Protein AF-A0A1B5L8U2-F1 (afdb_monomer)

Structure (mmCIF, N/CA/C/O backbone):
data_AF-A0A1B5L8U2-F1
#
_entry.id   AF-A0A1B5L8U2-F1
#
loop_
_atom_site.group_PDB
_atom_site.id
_atom_site.type_symbol
_atom_site.label_atom_id
_atom_site.label_alt_id
_atom_site.label_comp_id
_atom_site.label_asym_id
_atom_site.label_entity_id
_atom_site.label_seq_id
_atom_site.pdbx_PDB_ins_code
_atom_site.Cartn_x
_atom_site.Cartn_y
_atom_site.Cartn_z
_atom_site.occupancy
_atom_site.B_iso_or_equiv
_atom_site.auth_seq_id
_atom_site.auth_comp_id
_atom_site.auth_asym_id
_atom_site.auth_atom_id
_atom_site.pdbx_PDB_model_num
ATOM 1 N N . MET A 1 1 ? 7.607 18.799 35.814 1.00 44.31 1 MET A N 1
ATOM 2 C CA . MET A 1 1 ? 6.515 19.282 34.931 1.00 44.31 1 MET A CA 1
ATOM 3 C C . MET A 1 1 ? 7.092 19.467 33.530 1.00 44.31 1 MET A C 1
ATOM 5 O O . MET A 1 1 ? 8.246 19.885 33.514 1.00 44.31 1 MET A O 1
ATOM 9 N N . PRO A 1 2 ? 6.382 19.276 32.395 1.00 51.84 2 PRO A N 1
ATOM 10 C CA . PRO A 1 2 ? 5.092 18.605 32.111 1.00 51.84 2 PRO A CA 1
ATOM 11 C C . PRO A 1 2 ? 5.136 17.546 30.951 1.00 51.84 2 PRO A C 1
ATOM 13 O O . PRO A 1 2 ? 6.119 17.494 30.228 1.00 51.84 2 PRO A O 1
ATOM 16 N N . ALA A 1 3 ? 4.050 16.748 30.826 1.00 46.78 3 ALA A N 1
ATOM 17 C CA . ALA A 1 3 ? 3.372 16.134 29.643 1.00 46.78 3 ALA A CA 1
ATOM 18 C C . ALA A 1 3 ? 4.194 15.430 28.514 1.00 46.78 3 ALA A C 1
ATOM 20 O O . ALA A 1 3 ? 5.229 15.913 28.093 1.00 46.78 3 ALA A O 1
ATOM 21 N N . SER A 1 4 ? 3.807 14.291 27.922 1.00 45.66 4 SER A N 1
ATOM 22 C CA . SER A 1 4 ? 2.475 13.911 27.432 1.00 45.66 4 SER A CA 1
ATOM 23 C C . SER A 1 4 ? 2.361 12.395 27.219 1.00 45.66 4 SER A C 1
ATOM 25 O O . SER A 1 4 ? 3.236 11.768 26.626 1.00 45.66 4 SER A O 1
ATOM 27 N N . ALA A 1 5 ? 1.229 11.826 27.631 1.00 50.78 5 ALA A N 1
ATOM 28 C CA . ALA A 1 5 ? 0.752 10.543 27.142 1.00 50.78 5 ALA A CA 1
ATOM 29 C C . ALA A 1 5 ? 0.300 10.707 25.680 1.00 50.78 5 ALA A C 1
ATOM 31 O O . ALA A 1 5 ? -0.636 11.454 25.407 1.00 50.78 5 ALA A O 1
ATOM 32 N N . ALA A 1 6 ? 0.970 10.031 24.748 1.00 48.19 6 ALA A N 1
ATOM 33 C CA . ALA A 1 6 ? 0.558 9.955 23.342 1.00 48.19 6 ALA A CA 1
ATOM 34 C C . ALA A 1 6 ? 0.749 8.544 22.745 1.00 48.19 6 ALA A C 1
ATOM 36 O O . ALA A 1 6 ? 0.842 8.392 21.533 1.00 48.19 6 ALA A O 1
ATOM 37 N N . GLY A 1 7 ? 0.824 7.502 23.584 1.00 47.50 7 GLY A N 1
ATOM 38 C CA . GLY A 1 7 ? 1.064 6.127 23.123 1.00 47.50 7 GLY A CA 1
ATOM 39 C C . GLY A 1 7 ? -0.186 5.370 22.664 1.00 47.50 7 GLY A C 1
ATOM 40 O O . GLY A 1 7 ? -0.101 4.525 21.788 1.00 47.50 7 GLY A O 1
ATOM 41 N N . SER A 1 8 ? -1.373 5.692 23.185 1.00 47.81 8 SER A N 1
ATOM 42 C CA . SER A 1 8 ? -2.554 4.822 23.031 1.00 47.81 8 SER A CA 1
ATOM 43 C C . SER A 1 8 ? -3.186 4.800 21.630 1.00 47.81 8 SER A C 1
ATOM 45 O O . SER A 1 8 ? -4.047 3.963 21.375 1.00 47.81 8 SER A O 1
ATOM 47 N N . GLY A 1 9 ? -2.792 5.710 20.731 1.00 50.75 9 GLY A N 1
ATOM 48 C CA . GLY A 1 9 ? -3.209 5.682 19.323 1.00 50.75 9 GLY A CA 1
ATOM 49 C C . GLY A 1 9 ? -2.345 4.747 18.476 1.00 50.75 9 GLY A C 1
ATOM 50 O O . GLY A 1 9 ? -2.873 3.911 17.752 1.00 50.75 9 GLY A O 1
ATOM 51 N N . ALA A 1 10 ? -1.020 4.815 18.649 1.00 54.09 10 ALA A N 1
ATOM 52 C CA . ALA A 1 10 ? -0.054 4.1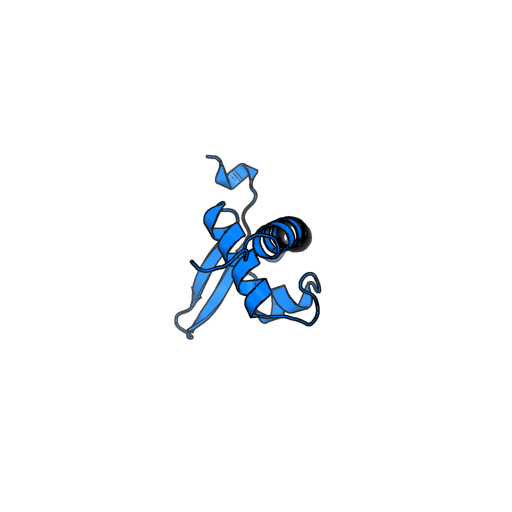14 17.805 1.00 54.09 10 ALA A CA 1
ATOM 53 C C . ALA A 1 10 ? -0.190 2.582 17.863 1.00 54.09 10 ALA A C 1
ATOM 55 O O . ALA A 1 10 ? -0.089 1.929 16.828 1.00 54.09 10 ALA A O 1
ATOM 56 N N . ASP A 1 11 ? -0.478 2.009 19.036 1.00 55.16 11 ASP A N 1
ATOM 57 C CA . ASP A 1 11 ? -0.699 0.564 19.192 1.00 55.16 11 ASP A CA 1
ATOM 58 C C . ASP A 1 11 ? -2.008 0.093 18.536 1.00 55.16 11 ASP A C 1
ATOM 60 O O . ASP A 1 11 ? -2.056 -0.961 17.899 1.00 55.16 11 ASP A O 1
ATOM 64 N N . ALA A 1 12 ? -3.076 0.892 18.636 1.00 60.03 12 ALA A N 1
ATOM 65 C CA . ALA A 1 12 ? -4.349 0.590 17.984 1.00 60.03 12 ALA A CA 1
ATOM 66 C C . ALA A 1 12 ? -4.246 0.718 16.456 1.00 60.03 12 ALA A C 1
ATOM 68 O O . ALA A 1 12 ? -4.859 -0.059 15.722 1.00 60.03 12 ALA A O 1
ATOM 69 N N . ASP A 1 13 ? -3.456 1.679 15.976 1.00 66.25 13 ASP A N 1
ATOM 70 C CA . ASP A 1 13 ? -3.139 1.841 14.560 1.00 66.25 13 ASP A CA 1
ATOM 71 C C . ASP A 1 13 ? -2.258 0.696 14.046 1.00 66.25 13 ASP A C 1
ATOM 73 O O . ASP A 1 13 ? -2.507 0.197 12.953 1.00 66.25 13 ASP A O 1
ATOM 77 N N . ALA A 1 14 ? -1.290 0.215 14.835 1.00 67.88 14 A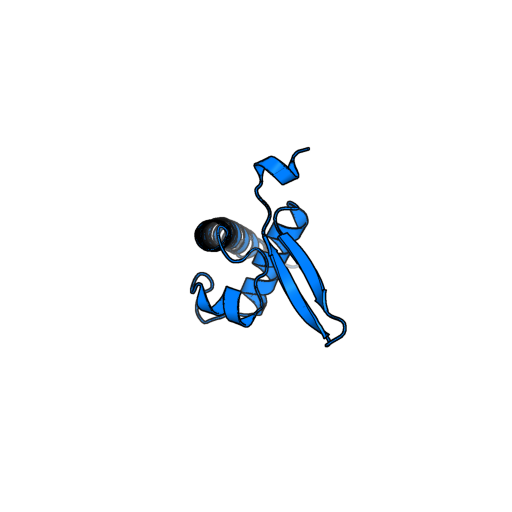LA A N 1
ATOM 78 C CA . ALA A 1 14 ? -0.446 -0.927 14.481 1.00 67.88 14 ALA A CA 1
ATOM 79 C C . ALA A 1 14 ? -1.243 -2.240 14.384 1.00 67.88 14 ALA A C 1
ATOM 81 O O . ALA A 1 14 ? -1.053 -3.005 13.439 1.00 67.88 14 ALA A O 1
ATOM 82 N N . ALA A 1 15 ? -2.179 -2.479 15.308 1.00 74.44 15 ALA A N 1
ATOM 83 C CA . ALA A 1 15 ? -3.060 -3.646 15.254 1.00 74.44 15 ALA A CA 1
ATOM 84 C C . ALA A 1 15 ? -3.991 -3.610 14.029 1.00 74.44 15 ALA A C 1
ATOM 86 O O . ALA A 1 15 ? -4.151 -4.615 13.340 1.00 74.44 15 ALA A O 1
ATOM 87 N N . LYS A 1 16 ? -4.566 -2.445 13.703 1.00 76.38 16 LYS A N 1
ATOM 88 C CA . LYS A 1 16 ? -5.362 -2.272 12.473 1.00 76.38 16 LYS A CA 1
ATOM 89 C C . LYS A 1 16 ? -4.512 -2.436 11.215 1.00 76.38 16 LYS A C 1
ATOM 91 O O . LYS A 1 16 ? -4.963 -3.040 10.247 1.00 76.38 16 LYS A O 1
ATOM 96 N N . LEU A 1 17 ? -3.276 -1.938 11.244 1.00 80.50 17 LEU A N 1
AT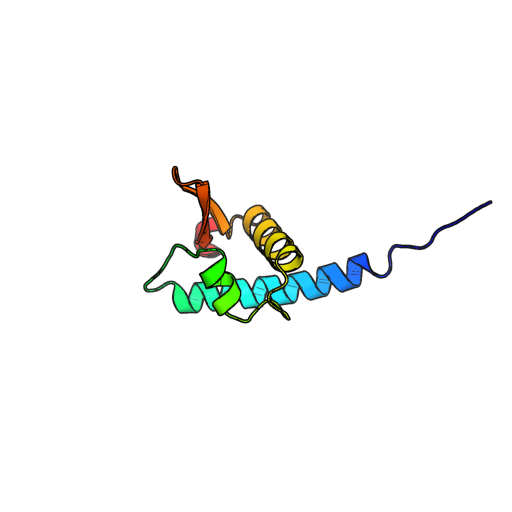OM 97 C CA . LEU A 1 17 ? -2.312 -2.099 10.161 1.00 80.50 17 LEU A CA 1
ATOM 98 C C . LEU A 1 17 ? -2.003 -3.573 9.918 1.00 80.50 17 LEU A C 1
ATOM 100 O O . LEU A 1 17 ? -2.008 -3.972 8.762 1.00 80.50 17 LEU A O 1
ATOM 104 N N . ALA A 1 18 ? -1.830 -4.387 10.962 1.00 82.31 18 ALA A N 1
ATOM 105 C CA . ALA A 1 18 ? -1.664 -5.834 10.814 1.00 82.31 18 ALA A CA 1
ATOM 106 C C . ALA A 1 18 ? -2.860 -6.487 10.095 1.00 82.31 18 ALA A C 1
ATOM 108 O O . ALA A 1 18 ? -2.655 -7.206 9.122 1.00 82.31 18 ALA A O 1
ATOM 109 N N . VAL A 1 19 ? -4.096 -6.134 10.471 1.00 87.25 19 VAL A N 1
ATOM 110 C CA . VAL A 1 19 ? -5.309 -6.640 9.798 1.00 87.25 19 VAL A CA 1
ATOM 111 C C . VAL A 1 19 ? -5.339 -6.246 8.317 1.00 87.25 19 VAL A C 1
ATOM 113 O O . VAL A 1 19 ? -5.599 -7.083 7.455 1.00 87.25 19 VAL A O 1
ATOM 116 N N . TRP A 1 20 ? -5.039 -4.985 7.992 1.00 87.31 20 TRP A N 1
ATOM 117 C CA . TRP A 1 20 ? -4.975 -4.536 6.596 1.00 87.31 20 TRP A CA 1
ATOM 118 C C . TRP A 1 20 ? -3.808 -5.162 5.830 1.00 87.31 20 TRP A C 1
ATOM 120 O O . TRP A 1 20 ? -3.937 -5.415 4.637 1.00 87.31 20 TRP A O 1
ATOM 130 N N . LYS A 1 21 ? -2.690 -5.437 6.508 1.00 86.12 21 LYS A N 1
ATOM 131 C CA . LYS A 1 21 ? -1.530 -6.150 5.964 1.00 86.12 21 LYS A CA 1
ATOM 132 C C . LYS A 1 21 ? -1.928 -7.536 5.490 1.00 86.12 21 LYS A C 1
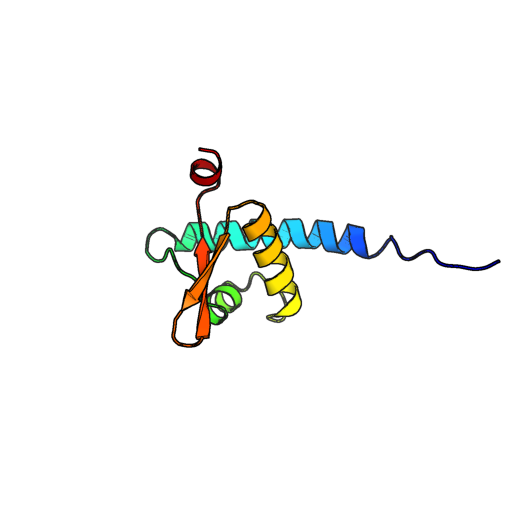ATOM 134 O O . LYS A 1 21 ? -1.675 -7.873 4.338 1.00 86.12 21 LYS A O 1
ATOM 139 N N . GLU A 1 22 ? -2.554 -8.306 6.372 1.00 86.06 22 GLU A N 1
ATOM 140 C CA . GLU A 1 22 ? -3.013 -9.664 6.090 1.00 86.06 22 GLU A CA 1
ATOM 141 C C . GLU A 1 22 ? -4.061 -9.659 4.977 1.00 86.06 22 GLU A C 1
ATOM 143 O O . GLU A 1 22 ? -3.876 -10.336 3.970 1.00 86.06 22 GLU A O 1
ATOM 148 N N . ALA A 1 23 ? -5.072 -8.793 5.071 1.00 87.94 23 ALA A N 1
ATOM 149 C CA . ALA A 1 23 ? -6.097 -8.680 4.039 1.00 87.94 23 ALA A CA 1
ATOM 150 C C . ALA A 1 23 ? -5.518 -8.290 2.663 1.00 87.94 23 ALA A C 1
ATOM 152 O O . ALA A 1 23 ? -5.903 -8.868 1.648 1.00 87.94 23 ALA A O 1
ATOM 153 N N . LEU A 1 24 ? -4.574 -7.338 2.601 1.00 86.19 24 LEU A N 1
ATOM 154 C CA . LEU A 1 24 ? -3.944 -6.917 1.340 1.00 86.19 24 LEU A CA 1
ATOM 155 C C . LEU A 1 24 ? -3.121 -8.055 0.748 1.00 86.19 24 LEU A C 1
ATOM 157 O O . LEU A 1 24 ? -3.170 -8.310 -0.454 1.00 86.19 24 LEU A O 1
ATOM 161 N N . TYR A 1 25 ? -2.392 -8.756 1.609 1.00 84.25 25 TYR A N 1
ATOM 162 C CA . TYR A 1 25 ? -1.582 -9.897 1.236 1.00 84.25 25 TYR A CA 1
ATOM 163 C C . TYR A 1 25 ? -2.425 -11.048 0.678 1.00 84.25 25 TYR A C 1
ATOM 165 O O . TYR A 1 25 ? -2.074 -11.598 -0.365 1.00 84.25 25 TYR A O 1
ATOM 173 N N . GLU A 1 26 ? -3.547 -11.376 1.321 1.00 85.62 26 GLU A N 1
ATOM 174 C CA . GLU A 1 26 ? -4.488 -12.389 0.841 1.00 85.62 26 GLU A CA 1
ATOM 175 C C . GLU A 1 26 ? -5.091 -12.000 -0.509 1.00 85.62 26 GLU A C 1
ATOM 177 O O . GLU A 1 26 ? -5.054 -12.803 -1.437 1.00 85.62 26 GLU A O 1
ATOM 182 N N . ARG A 1 27 ? -5.547 -10.751 -0.678 1.00 85.31 27 ARG A N 1
ATOM 183 C CA . ARG A 1 27 ? -6.077 -10.277 -1.968 1.00 85.31 27 ARG A CA 1
ATOM 184 C C . ARG A 1 27 ? -5.051 -10.352 -3.093 1.00 85.31 27 ARG A C 1
ATOM 186 O O . ARG A 1 27 ? -5.377 -10.800 -4.191 1.00 85.31 27 ARG A O 1
ATOM 193 N N . CYS A 1 28 ? -3.809 -9.953 -2.827 1.00 84.25 28 CYS A N 1
ATOM 194 C CA . CYS A 1 28 ? -2.725 -10.087 -3.796 1.00 84.25 28 CYS A CA 1
ATOM 195 C C . CYS A 1 28 ? -2.415 -11.557 -4.109 1.00 84.25 28 CYS A C 1
ATOM 197 O O . CYS A 1 28 ? -2.170 -11.881 -5.267 1.00 84.25 28 CYS A O 1
ATOM 199 N N . LYS A 1 29 ? -2.477 -12.455 -3.117 1.00 79.75 29 LYS A N 1
ATOM 200 C CA . LYS A 1 29 ? -2.310 -13.902 -3.313 1.00 79.75 29 LYS A CA 1
ATOM 201 C C . LYS A 1 29 ? -3.424 -14.503 -4.172 1.00 79.75 29 LYS A C 1
ATOM 203 O O . LYS A 1 29 ? -3.134 -15.283 -5.076 1.00 79.75 29 LYS A O 1
ATOM 208 N N . GLU A 1 30 ? -4.678 -14.124 -3.926 1.00 81.38 30 GLU A N 1
ATOM 209 C CA . GLU A 1 30 ? -5.836 -14.538 -4.732 1.00 81.38 30 GLU A CA 1
ATOM 210 C C . GLU A 1 30 ? -5.727 -14.046 -6.187 1.00 81.38 30 GLU A C 1
ATOM 212 O O . GLU A 1 30 ? -6.090 -14.771 -7.112 1.00 81.38 30 GLU A O 1
ATOM 217 N N . ALA A 1 31 ? -5.186 -12.840 -6.398 1.00 75.25 31 ALA A N 1
ATOM 218 C CA . ALA A 1 31 ? -4.920 -12.272 -7.724 1.00 75.25 31 ALA A CA 1
ATOM 219 C C . ALA A 1 31 ? -3.619 -12.797 -8.382 1.00 75.25 31 ALA A C 1
ATOM 221 O O . ALA A 1 31 ? -3.438 -12.691 -9.599 1.00 75.25 31 ALA A O 1
ATOM 222 N N . GLY A 1 32 ? -2.736 -13.414 -7.591 1.00 61.31 32 GLY A N 1
ATOM 223 C CA . GLY A 1 32 ? -1.401 -13.886 -7.959 1.00 61.31 32 GLY A CA 1
ATOM 224 C C . GLY A 1 32 ? -1.281 -14.906 -9.104 1.00 61.31 32 GLY A C 1
ATOM 225 O O . GLY A 1 32 ? -0.295 -14.810 -9.829 1.00 61.31 32 GLY A O 1
ATOM 226 N N . PRO A 1 33 ? -2.223 -15.840 -9.376 1.00 59.16 33 PRO A N 1
ATOM 227 C CA . PRO A 1 33 ? -2.040 -16.809 -10.465 1.00 59.16 33 PRO A CA 1
ATOM 228 C C . PRO A 1 33 ? -2.063 -16.200 -11.881 1.00 59.16 33 PRO A C 1
ATOM 230 O O . PRO A 1 33 ? -1.834 -16.926 -12.848 1.00 59.16 33 PRO A O 1
ATOM 233 N N . GLY A 1 34 ? -2.317 -14.893 -12.029 1.00 56.41 34 GLY A N 1
ATOM 234 C CA . GLY A 1 34 ? -2.217 -14.183 -13.309 1.00 56.41 34 GLY A CA 1
ATOM 235 C C . GLY A 1 34 ? -1.504 -12.829 -13.260 1.00 56.41 34 GLY A C 1
ATOM 236 O O . GLY A 1 34 ? -1.276 -12.250 -14.321 1.00 56.41 34 GLY A O 1
ATOM 237 N N . ASN A 1 35 ? -1.161 -12.308 -12.075 1.00 63.28 35 ASN A N 1
ATOM 238 C CA . ASN A 1 35 ? -0.588 -10.972 -11.938 1.00 63.28 35 ASN A CA 1
ATOM 239 C C . ASN A 1 35 ? 0.310 -10.846 -10.693 1.00 63.28 35 ASN A C 1
ATOM 241 O O . ASN A 1 35 ? -0.159 -10.548 -9.600 1.00 63.28 35 ASN A O 1
ATOM 245 N N . ASP A 1 36 ? 1.620 -11.028 -10.862 1.00 73.06 36 ASP A N 1
ATOM 246 C CA . ASP A 1 36 ? 2.600 -10.842 -9.783 1.00 73.06 36 ASP A CA 1
ATOM 247 C C . ASP A 1 36 ? 2.830 -9.368 -9.398 1.00 73.06 36 ASP A C 1
ATOM 249 O O . ASP A 1 36 ? 3.402 -9.097 -8.344 1.00 73.06 36 ASP A O 1
ATOM 253 N N . LEU A 1 37 ? 2.475 -8.417 -10.272 1.00 83.81 37 LEU A N 1
ATOM 254 C CA . LEU A 1 37 ? 2.849 -7.000 -10.185 1.00 83.81 37 LEU A CA 1
ATOM 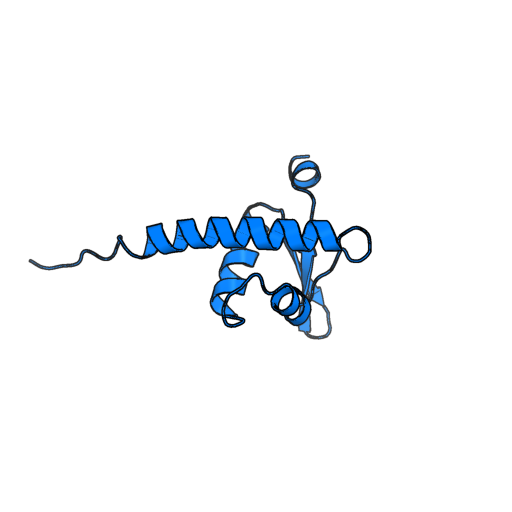255 C C . LEU A 1 37 ? 1.618 -6.107 -10.038 1.00 83.81 37 LEU A C 1
ATOM 257 O O . LEU A 1 37 ? 0.820 -5.961 -10.960 1.00 83.81 37 LEU A O 1
ATOM 261 N N . PHE A 1 38 ? 1.518 -5.425 -8.909 1.00 86.50 38 PHE A N 1
ATOM 262 C CA . PHE A 1 38 ? 0.398 -4.558 -8.580 1.00 86.50 38 PHE A CA 1
ATOM 263 C C . PHE A 1 38 ? 0.808 -3.089 -8.660 1.00 86.50 38 PHE A C 1
ATOM 265 O O . PHE A 1 38 ? 1.807 -2.674 -8.079 1.00 86.50 38 PHE A O 1
ATOM 272 N N . SER A 1 39 ? 0.048 -2.279 -9.391 1.00 87.69 39 SER A N 1
ATOM 273 C CA . SER A 1 39 ? 0.219 -0.822 -9.374 1.00 87.69 39 SER A CA 1
ATOM 274 C C . SER A 1 39 ? -0.513 -0.204 -8.182 1.00 87.69 39 SER A C 1
ATOM 276 O O . SER A 1 39 ? -1.288 -0.875 -7.504 1.00 87.69 39 SER A O 1
ATOM 278 N N . GLN A 1 40 ? -0.300 1.089 -7.926 1.00 86.00 40 GLN A N 1
ATOM 279 C CA . GLN A 1 40 ? -1.023 1.782 -6.850 1.00 86.00 40 GLN A CA 1
ATOM 280 C C . GLN A 1 40 ? -2.533 1.721 -7.066 1.00 86.00 40 GLN A C 1
ATOM 282 O O . GLN A 1 40 ? -3.266 1.447 -6.123 1.00 86.00 40 GLN A O 1
ATOM 287 N N . ASP A 1 41 ? -2.982 1.940 -8.304 1.00 86.94 41 ASP A N 1
ATOM 288 C CA . ASP A 1 41 ? -4.399 1.848 -8.658 1.00 86.94 41 ASP A CA 1
ATOM 289 C C . ASP A 1 41 ? -4.934 0.436 -8.417 1.00 86.94 41 ASP A C 1
ATOM 291 O O . ASP A 1 41 ? -6.013 0.284 -7.859 1.00 86.94 41 ASP A O 1
ATOM 295 N N . ASP A 1 42 ? -4.155 -0.592 -8.761 1.00 87.00 42 ASP A N 1
ATOM 296 C CA . ASP A 1 42 ? -4.558 -1.978 -8.537 1.00 87.00 42 ASP A CA 1
ATOM 297 C C . ASP A 1 42 ? 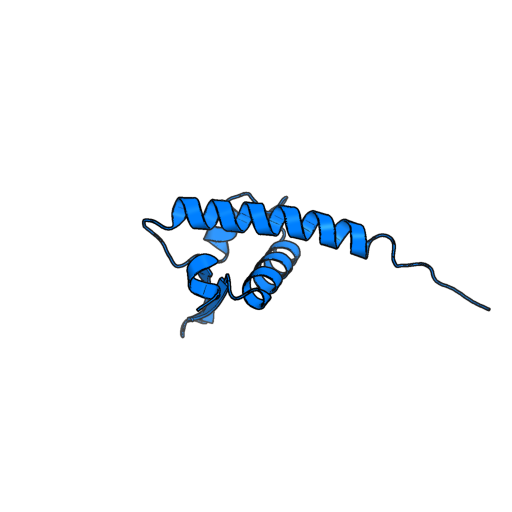-4.738 -2.282 -7.043 1.00 87.00 42 ASP A C 1
ATOM 299 O O . ASP A 1 42 ? -5.813 -2.702 -6.625 1.00 87.00 42 ASP A O 1
ATOM 303 N N . LEU A 1 43 ? -3.758 -1.918 -6.208 1.00 84.69 43 LEU A N 1
ATOM 304 C CA . LEU A 1 43 ? -3.865 -2.091 -4.755 1.00 84.69 43 LEU A CA 1
ATOM 305 C C . LEU A 1 43 ? -5.061 -1.331 -4.158 1.00 84.69 43 LEU A C 1
ATOM 307 O O . LEU A 1 43 ? -5.709 -1.823 -3.236 1.00 84.69 43 LEU A O 1
ATOM 311 N N . LEU A 1 44 ? -5.384 -0.149 -4.690 1.00 85.00 44 LEU A N 1
ATOM 312 C CA . LEU A 1 44 ? -6.572 0.611 -4.288 1.00 85.00 44 LEU A CA 1
ATOM 313 C C . LEU A 1 44 ? -7.881 -0.010 -4.790 1.00 85.00 44 LEU A C 1
ATOM 315 O O . LEU A 1 44 ? -8.929 0.205 -4.180 1.00 85.00 44 LEU A O 1
ATOM 319 N N . ARG A 1 45 ? -7.848 -0.757 -5.896 1.00 84.94 45 ARG A N 1
ATOM 320 C CA . ARG A 1 45 ? -8.996 -1.496 -6.440 1.00 84.94 45 ARG A CA 1
ATOM 321 C C . ARG A 1 45 ? -9.301 -2.777 -5.681 1.00 84.94 45 ARG A C 1
ATOM 323 O O . ARG A 1 45 ? -10.442 -3.221 -5.740 1.00 84.94 45 ARG A O 1
ATOM 330 N N . LEU A 1 46 ? -8.334 -3.328 -4.945 1.00 82.31 46 LEU A N 1
ATOM 331 C CA . LEU A 1 46 ? -8.558 -4.469 -4.049 1.00 82.31 46 LEU A CA 1
ATOM 332 C C . LEU A 1 46 ? -9.508 -4.132 -2.883 1.00 82.31 46 LEU A C 1
ATOM 334 O O . LEU A 1 46 ? -9.928 -5.039 -2.168 1.00 82.31 46 LEU A O 1
ATOM 338 N N . ASP A 1 47 ? -9.830 -2.845 -2.686 1.00 80.38 47 ASP A N 1
ATOM 339 C CA . ASP A 1 47 ? -10.764 -2.327 -1.672 1.00 80.38 47 ASP A CA 1
ATOM 340 C C . ASP A 1 47 ? -10.405 -2.734 -0.228 1.00 80.38 47 ASP A C 1
ATOM 342 O O . ASP A 1 47 ? -11.232 -2.738 0.676 1.00 80.38 47 ASP A O 1
ATOM 346 N N . VAL A 1 48 ? -9.134 -3.070 0.013 1.00 82.69 48 VAL A N 1
ATOM 347 C CA . VAL A 1 48 ? -8.630 -3.446 1.345 1.00 82.69 48 VAL A CA 1
ATOM 348 C C . VAL A 1 48 ? -8.427 -2.221 2.230 1.00 82.69 48 VAL A C 1
ATOM 350 O O . VAL A 1 48 ? -8.604 -2.277 3.448 1.00 82.69 48 VAL A O 1
ATOM 353 N N . ILE A 1 49 ? -8.035 -1.106 1.613 1.00 83.94 49 ILE A N 1
ATOM 354 C CA . ILE A 1 49 ? -7.740 0.136 2.313 1.00 83.94 49 ILE A CA 1
ATOM 355 C C . ILE A 1 49 ? -8.993 1.020 2.322 1.00 83.94 49 ILE A C 1
ATOM 357 O O . ILE A 1 49 ? -9.439 1.461 1.256 1.00 83.94 49 ILE A O 1
ATOM 361 N N . PRO A 1 50 ? -9.553 1.339 3.503 1.00 79.69 50 PRO A N 1
ATOM 362 C CA . PRO A 1 50 ? -10.750 2.163 3.596 1.00 79.69 50 PRO A CA 1
ATOM 363 C C . PRO A 1 50 ? -10.489 3.567 3.043 1.00 79.69 50 PRO A C 1
ATOM 365 O O . PRO A 1 50 ? -9.411 4.132 3.223 1.00 79.69 50 PRO A O 1
ATOM 368 N N . ASN A 1 51 ? -11.492 4.145 2.377 1.00 83.88 51 ASN A N 1
ATOM 369 C CA . ASN A 1 51 ? -11.418 5.463 1.729 1.00 83.88 51 ASN A CA 1
ATOM 370 C C . ASN A 1 51 ? -10.303 5.610 0.681 1.00 83.88 51 ASN A C 1
ATOM 372 O O . ASN A 1 51 ? -10.015 6.734 0.271 1.00 83.88 51 ASN A O 1
ATOM 376 N N . LYS A 1 52 ? -9.676 4.509 0.240 1.00 82.12 52 LYS A N 1
ATOM 377 C CA . LYS A 1 52 ? -8.510 4.549 -0.655 1.00 82.12 52 LYS A CA 1
ATOM 378 C C . LYS A 1 52 ? -7.384 5.427 -0.096 1.00 82.12 52 LYS A C 1
ATOM 380 O O . LYS A 1 52 ? -6.716 6.153 -0.831 1.00 82.12 52 LYS A O 1
ATOM 385 N N . ASP A 1 53 ? -7.203 5.375 1.223 1.00 85.00 53 ASP A N 1
ATOM 386 C CA . ASP A 1 53 ? -6.219 6.189 1.924 1.00 85.00 53 ASP A CA 1
ATOM 387 C C . ASP A 1 53 ? -4.786 5.812 1.505 1.00 85.00 53 ASP A C 1
ATOM 389 O O . ASP A 1 53 ? -4.260 4.748 1.837 1.00 85.00 53 ASP A O 1
ATOM 393 N N . LEU A 1 54 ? -4.139 6.701 0.749 1.00 84.62 54 LEU A N 1
ATOM 394 C CA . LEU A 1 54 ? -2.791 6.483 0.220 1.00 84.62 54 LEU A CA 1
ATOM 395 C C . LEU A 1 54 ? -1.729 6.386 1.318 1.00 84.62 54 LEU A C 1
ATOM 397 O O . LEU A 1 54 ? -0.743 5.666 1.156 1.00 84.62 54 LEU A O 1
ATOM 401 N N . LEU A 1 55 ? -1.908 7.113 2.423 1.00 84.94 55 LEU A N 1
ATOM 402 C CA . LEU A 1 55 ? -0.960 7.109 3.531 1.00 84.94 55 LEU A CA 1
ATOM 403 C C . LEU A 1 55 ? -1.007 5.759 4.247 1.00 84.94 55 LEU A C 1
ATOM 405 O O . LEU A 1 55 ? 0.032 5.197 4.599 1.00 84.94 55 LEU A O 1
ATOM 409 N N . LEU A 1 56 ? -2.212 5.219 4.415 1.00 85.06 56 LEU A N 1
ATOM 410 C CA . LEU A 1 56 ? -2.425 3.913 5.001 1.00 85.06 56 LEU A CA 1
ATOM 411 C C . LEU A 1 56 ? -1.924 2.795 4.089 1.00 85.06 56 LEU A C 1
ATOM 413 O O . LEU A 1 56 ? -1.212 1.910 4.560 1.00 85.06 56 LEU A O 1
ATOM 417 N N . LEU A 1 57 ? -2.211 2.877 2.786 1.00 86.88 57 LEU A N 1
ATOM 418 C CA . LEU A 1 57 ? -1.651 1.957 1.799 1.00 86.88 57 LEU A CA 1
ATOM 419 C C . LEU A 1 57 ? -0.120 1.955 1.867 1.00 86.88 57 LEU A C 1
ATOM 421 O O . LEU A 1 57 ? 0.485 0.892 1.958 1.00 86.88 57 LEU A O 1
ATOM 425 N N . ALA A 1 58 ? 0.510 3.133 1.876 1.00 86.31 58 ALA A N 1
ATOM 426 C CA . ALA A 1 58 ? 1.962 3.250 1.962 1.00 86.31 58 ALA A CA 1
ATOM 427 C C . ALA A 1 58 ? 2.513 2.600 3.237 1.00 86.31 58 ALA A C 1
ATOM 429 O O . ALA A 1 58 ? 3.509 1.886 3.162 1.00 86.31 58 ALA A O 1
ATOM 430 N N . ARG A 1 59 ? 1.851 2.784 4.388 1.00 86.44 59 ARG A N 1
ATOM 431 C CA . ARG A 1 59 ? 2.229 2.125 5.648 1.00 86.44 59 ARG A CA 1
ATOM 432 C C . ARG A 1 59 ? 2.122 0.602 5.561 1.00 86.44 59 ARG A C 1
ATOM 434 O O . ARG A 1 59 ? 3.070 -0.085 5.923 1.00 86.44 59 ARG A O 1
ATOM 441 N N . VAL A 1 60 ? 1.008 0.080 5.047 1.00 87.69 60 VAL A N 1
ATOM 442 C CA . VAL A 1 60 ? 0.781 -1.368 4.900 1.00 87.69 60 VAL A CA 1
ATOM 443 C C . VAL A 1 60 ? 1.806 -1.992 3.952 1.00 87.69 60 VAL A C 1
ATOM 445 O O . VAL A 1 60 ? 2.454 -2.982 4.287 1.00 87.69 60 VAL A O 1
ATOM 448 N N . VAL A 1 61 ? 2.002 -1.380 2.788 1.00 87.44 61 VAL A N 1
ATOM 449 C CA . VAL A 1 61 ? 2.955 -1.836 1.774 1.00 87.44 61 VAL A CA 1
ATOM 450 C C . VAL A 1 61 ? 4.398 -1.737 2.268 1.00 87.44 61 VAL A C 1
ATOM 452 O O . VAL A 1 61 ? 5.210 -2.617 1.978 1.00 87.44 61 VAL A O 1
ATOM 455 N N . GLN A 1 62 ? 4.729 -0.703 3.042 1.00 86.19 62 GLN A N 1
ATOM 456 C CA . GLN A 1 62 ? 6.040 -0.567 3.668 1.00 86.19 62 GLN A CA 1
ATOM 457 C C . GLN A 1 62 ? 6.277 -1.668 4.706 1.00 86.19 62 GLN A C 1
ATOM 459 O O . GLN A 1 62 ? 7.335 -2.288 4.672 1.00 86.19 62 GLN A O 1
ATOM 464 N N . SER A 1 63 ? 5.286 -1.992 5.544 1.00 85.69 63 SER A N 1
ATOM 465 C CA . SER A 1 63 ? 5.372 -3.126 6.475 1.00 85.69 63 SER A CA 1
ATOM 466 C C . SER A 1 63 ? 5.496 -4.476 5.763 1.00 85.69 63 SER A C 1
ATOM 468 O O . SER A 1 63 ? 6.269 -5.319 6.198 1.00 85.69 63 SER A O 1
ATOM 470 N N . LEU A 1 64 ? 4.789 -4.691 4.650 1.00 85.75 64 LEU A N 1
ATOM 471 C CA . LEU A 1 64 ? 4.948 -5.899 3.825 1.00 85.75 64 LEU A CA 1
ATOM 472 C C . LEU A 1 64 ? 6.325 -5.980 3.163 1.00 85.75 64 LEU A C 1
ATOM 474 O O . LEU A 1 64 ? 6.874 -7.067 2.994 1.00 85.75 64 LEU A O 1
ATOM 478 N N . SER A 1 65 ? 6.874 -4.833 2.768 1.00 85.75 65 SER A N 1
ATOM 479 C CA . SER A 1 65 ? 8.208 -4.764 2.173 1.00 85.75 65 SER A CA 1
ATOM 480 C C . SER A 1 65 ? 9.298 -5.059 3.204 1.00 85.75 65 SER A C 1
ATOM 482 O O . SER A 1 65 ? 10.272 -5.732 2.875 1.00 85.75 65 SER A O 1
ATOM 484 N N . ASP A 1 66 ? 9.115 -4.608 4.448 1.00 85.38 66 ASP A N 1
ATOM 485 C CA . ASP A 1 66 ? 9.998 -4.921 5.581 1.00 85.38 66 ASP A CA 1
ATOM 486 C C . ASP A 1 66 ? 10.023 -6.433 5.877 1.00 85.38 66 ASP A C 1
ATOM 488 O O . ASP A 1 66 ? 11.087 -7.035 6.015 1.00 85.38 66 ASP A O 1
ATOM 492 N N . ASP A 1 67 ? 8.852 -7.074 5.809 1.00 81.75 67 ASP A N 1
ATOM 493 C CA . ASP A 1 67 ? 8.656 -8.530 5.921 1.00 81.75 67 ASP A CA 1
ATOM 494 C C . ASP A 1 67 ? 9.174 -9.310 4.686 1.00 81.75 67 ASP A C 1
ATOM 496 O O . ASP A 1 67 ? 9.090 -10.533 4.622 1.00 81.75 67 ASP A O 1
ATOM 500 N N . LYS A 1 68 ? 9.713 -8.618 3.667 1.00 81.12 68 LYS A N 1
ATOM 501 C CA . LYS A 1 68 ? 10.143 -9.169 2.361 1.00 81.12 68 LYS A CA 1
ATOM 502 C C . LYS A 1 68 ? 9.035 -9.867 1.561 1.00 81.12 68 LYS A C 1
ATOM 504 O O . LYS A 1 68 ? 9.317 -10.557 0.578 1.00 81.12 68 LYS A O 1
ATOM 509 N N . LEU A 1 69 ? 7.781 -9.643 1.939 1.00 82.19 69 LEU A N 1
ATOM 510 C CA . LEU A 1 69 ? 6.590 -10.137 1.251 1.00 82.19 69 LEU A CA 1
ATOM 511 C C . LEU A 1 69 ? 6.245 -9.288 0.029 1.00 82.19 69 LEU A C 1
ATOM 513 O O . LEU A 1 69 ? 5.603 -9.768 -0.902 1.00 82.19 69 LEU A O 1
ATOM 517 N N . PHE A 1 70 ? 6.663 -8.023 0.024 1.00 86.25 70 PHE A N 1
ATOM 518 C CA . PHE A 1 70 ? 6.461 -7.101 -1.087 1.00 86.25 70 PHE A CA 1
ATOM 519 C C . PHE A 1 70 ? 7.788 -6.550 -1.592 1.00 86.25 70 PHE A C 1
ATOM 521 O O . PHE A 1 70 ? 8.642 -6.108 -0.827 1.00 86.25 70 PHE A O 1
ATOM 528 N N . ILE A 1 71 ? 7.947 -6.516 -2.910 1.00 85.81 71 ILE A N 1
ATOM 529 C CA . ILE A 1 71 ? 9.078 -5.861 -3.558 1.00 85.81 71 ILE A CA 1
ATOM 530 C C . ILE A 1 71 ? 8.560 -4.611 -4.243 1.00 85.81 71 ILE A C 1
ATOM 532 O O . ILE A 1 71 ? 7.848 -4.682 -5.244 1.00 85.81 71 ILE A O 1
ATOM 536 N N . THR A 1 72 ? 8.950 -3.458 -3.711 1.00 86.38 72 THR A N 1
ATOM 537 C CA . THR A 1 72 ? 8.707 -2.178 -4.372 1.00 86.38 72 THR A CA 1
ATOM 538 C C . THR A 1 72 ? 9.657 -2.047 -5.563 1.00 86.38 72 THR A C 1
ATOM 540 O O . THR A 1 72 ? 10.872 -1.967 -5.396 1.00 86.38 72 THR A O 1
ATOM 543 N N . MET A 1 73 ? 9.102 -2.014 -6.768 1.00 85.38 73 MET A N 1
ATOM 544 C CA . MET A 1 73 ? 9.803 -1.723 -8.012 1.00 85.38 73 MET A CA 1
ATOM 545 C C . MET A 1 73 ? 9.429 -0.327 -8.494 1.00 85.38 73 MET A C 1
ATOM 547 O O . MET A 1 73 ? 8.279 0.097 -8.409 1.00 85.38 73 MET A O 1
ATOM 551 N N . ARG A 1 74 ? 10.409 0.400 -9.023 1.00 82.56 74 ARG A N 1
ATOM 552 C CA . ARG A 1 74 ? 10.179 1.675 -9.697 1.00 82.56 74 ARG A CA 1
ATOM 553 C C . ARG A 1 74 ? 10.587 1.515 -11.151 1.00 82.56 74 ARG A C 1
ATOM 555 O O . ARG A 1 74 ? 11.754 1.270 -11.438 1.00 82.56 74 ARG A O 1
ATOM 562 N N . GLU A 1 75 ? 9.615 1.637 -12.039 1.00 83.56 75 GLU A N 1
ATOM 563 C CA . GLU A 1 75 ? 9.830 1.631 -13.483 1.00 83.56 75 GLU A CA 1
ATOM 564 C C . GLU A 1 75 ? 10.577 2.894 -13.926 1.00 83.56 75 GLU A C 1
ATOM 566 O O . GLU A 1 75 ? 10.491 3.945 -13.282 1.00 83.56 75 GLU A O 1
ATOM 571 N N . ALA A 1 76 ? 11.250 2.822 -15.077 1.00 78.56 76 ALA A N 1
ATOM 572 C CA . ALA A 1 76 ? 11.920 3.975 -15.687 1.00 78.56 76 ALA A CA 1
ATOM 573 C C . ALA A 1 76 ? 10.947 5.134 -15.988 1.00 78.56 76 ALA A C 1
ATOM 575 O O . ALA A 1 76 ? 11.331 6.299 -15.937 1.00 78.56 76 ALA A O 1
ATOM 576 N N . SER A 1 77 ? 9.668 4.817 -16.211 1.00 82.81 77 SER A N 1
ATOM 577 C CA . SER A 1 77 ? 8.569 5.779 -16.370 1.00 82.81 77 SER A CA 1
ATOM 578 C C . SER A 1 77 ? 8.219 6.542 -15.082 1.00 82.81 77 SER A C 1
ATOM 580 O O . 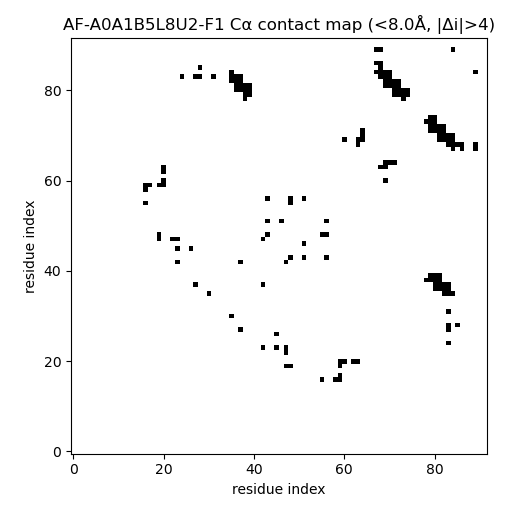SER A 1 77 ? 7.366 7.423 -15.102 1.00 82.81 77 SER A O 1
ATOM 582 N N . GLY A 1 78 ? 8.825 6.190 -13.942 1.00 80.00 78 GLY A N 1
ATOM 583 C CA . GLY A 1 78 ? 8.540 6.771 -12.628 1.00 80.00 78 GLY A CA 1
ATOM 584 C C . GLY A 1 78 ? 7.376 6.113 -11.883 1.00 80.00 78 GLY A C 1
ATOM 585 O O . GLY A 1 78 ? 7.125 6.464 -10.727 1.00 80.00 78 GLY A O 1
ATOM 586 N N . GLN A 1 79 ? 6.701 5.142 -12.504 1.00 83.19 79 GLN A N 1
ATOM 587 C CA . GLN A 1 79 ? 5.621 4.379 -11.887 1.00 83.19 79 GLN A CA 1
ATOM 588 C C . GLN A 1 79 ? 6.166 3.435 -10.814 1.00 83.19 79 GLN A C 1
ATOM 590 O O . GLN A 1 79 ? 7.182 2.766 -11.010 1.00 83.19 79 GLN A O 1
ATOM 595 N N . VAL A 1 80 ? 5.468 3.369 -9.684 1.00 85.75 80 VAL A N 1
ATOM 596 C CA . VAL A 1 80 ? 5.763 2.412 -8.619 1.00 85.75 80 VAL A CA 1
ATOM 597 C C . VAL A 1 80 ? 4.859 1.197 -8.787 1.00 85.75 80 VAL A C 1
ATOM 599 O O . VAL A 1 80 ? 3.641 1.327 -8.921 1.00 85.75 80 VAL A O 1
ATOM 602 N N . LEU A 1 81 ? 5.484 0.028 -8.802 1.00 87.56 81 LEU A N 1
ATOM 603 C CA . LEU A 1 81 ? 4.852 -1.278 -8.872 1.00 87.56 81 LEU A CA 1
ATOM 604 C C . LEU A 1 81 ? 5.267 -2.083 -7.647 1.00 87.56 81 LEU A C 1
ATOM 606 O O . LEU A 1 81 ? 6.379 -1.950 -7.141 1.00 87.56 81 LEU A O 1
ATOM 610 N N . TRP A 1 82 ? 4.385 -2.950 -7.192 1.00 88.31 82 TRP A N 1
ATOM 611 C CA . TRP A 1 82 ? 4.607 -3.810 -6.051 1.00 88.31 82 TRP A CA 1
ATOM 612 C C . TRP A 1 82 ? 4.465 -5.246 -6.473 1.00 88.31 82 TRP A C 1
ATOM 614 O O . TRP A 1 82 ? 3.384 -5.694 -6.844 1.00 88.31 82 TRP A O 1
ATOM 624 N N . LYS A 1 83 ? 5.578 -5.966 -6.416 1.00 86.25 83 LYS A N 1
ATOM 625 C CA . LYS A 1 83 ? 5.565 -7.395 -6.652 1.00 86.25 83 LYS A CA 1
ATOM 626 C C . LYS A 1 83 ? 5.277 -8.124 -5.347 1.00 86.25 83 LYS A C 1
ATOM 628 O O . LYS A 1 83 ? 6.083 -8.039 -4.420 1.00 86.25 83 LYS A O 1
ATOM 633 N N . TRP A 1 84 ? 4.150 -8.824 -5.289 1.00 83.31 84 TRP A N 1
ATOM 634 C CA . TRP A 1 84 ? 3.832 -9.719 -4.178 1.00 83.31 84 TRP A CA 1
ATOM 635 C C . TRP A 1 84 ? 4.726 -10.965 -4.245 1.00 83.31 84 TRP A C 1
ATOM 637 O O . TRP A 1 84 ? 5.075 -11.434 -5.331 1.00 83.31 84 TRP A O 1
ATOM 647 N N . ARG A 1 85 ? 5.125 -11.490 -3.087 1.00 76.56 85 ARG A N 1
ATOM 648 C CA . ARG A 1 85 ? 5.854 -12.753 -2.949 1.00 76.56 85 ARG A CA 1
ATOM 649 C C . ARG A 1 85 ? 5.212 -13.632 -1.890 1.00 76.56 85 ARG A C 1
ATOM 651 O O . ARG A 1 85 ? 4.734 -13.144 -0.862 1.00 76.56 85 ARG A O 1
ATOM 658 N N . ASP A 1 86 ? 5.255 -14.941 -2.116 1.00 72.62 86 ASP A N 1
ATOM 659 C CA . ASP A 1 86 ? 4.776 -15.876 -1.109 1.00 72.62 86 ASP A CA 1
ATOM 660 C C . ASP A 1 86 ? 5.726 -15.870 0.105 1.00 72.62 86 ASP A C 1
ATOM 662 O O . ASP A 1 86 ? 6.952 -15.875 -0.037 1.00 72.62 86 ASP A O 1
ATOM 666 N N . ALA A 1 87 ? 5.165 -15.849 1.314 1.00 62.84 87 ALA A N 1
ATOM 667 C CA . ALA A 1 87 ? 5.911 -15.871 2.567 1.00 62.84 87 ALA A CA 1
ATOM 668 C C . ALA A 1 87 ? 6.782 -17.130 2.671 1.00 62.84 87 ALA A C 1
ATOM 670 O O . ALA A 1 87 ? 7.864 -17.097 3.259 1.00 62.84 87 ALA A O 1
ATOM 671 N N . GLN A 1 88 ? 6.348 -18.222 2.034 1.00 56.28 88 GLN A N 1
ATOM 672 C CA . GLN A 1 88 ? 7.114 -19.456 1.935 1.00 56.28 88 GLN A CA 1
ATOM 673 C C . GLN A 1 88 ? 8.352 -19.313 1.026 1.00 56.28 88 GLN A C 1
ATOM 675 O O . GLN A 1 88 ? 9.345 -20.004 1.242 1.00 56.28 88 GLN A O 1
ATOM 680 N N . GLU A 1 89 ? 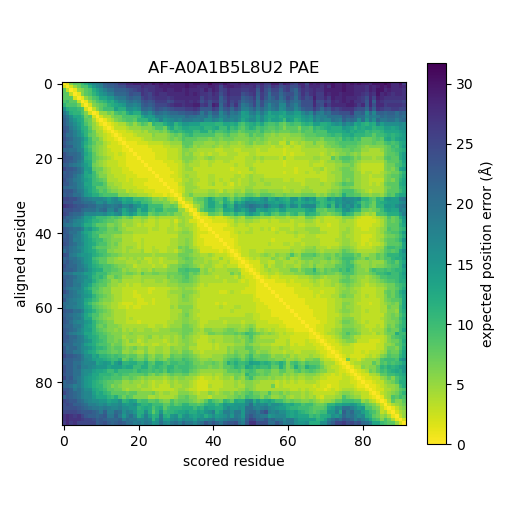8.334 -18.414 0.034 1.00 55.03 89 GLU A N 1
ATOM 681 C CA . GLU A 1 89 ? 9.512 -18.064 -0.777 1.00 55.03 89 GLU A CA 1
ATOM 682 C C . GLU A 1 89 ? 10.411 -17.021 -0.093 1.00 55.03 89 GLU A C 1
ATOM 684 O O . GLU A 1 89 ? 11.625 -17.025 -0.305 1.00 55.03 89 GLU A O 1
ATOM 689 N N . ALA A 1 90 ? 9.844 -16.146 0.745 1.00 53.62 90 ALA A N 1
ATOM 690 C CA . ALA A 1 90 ? 10.583 -15.117 1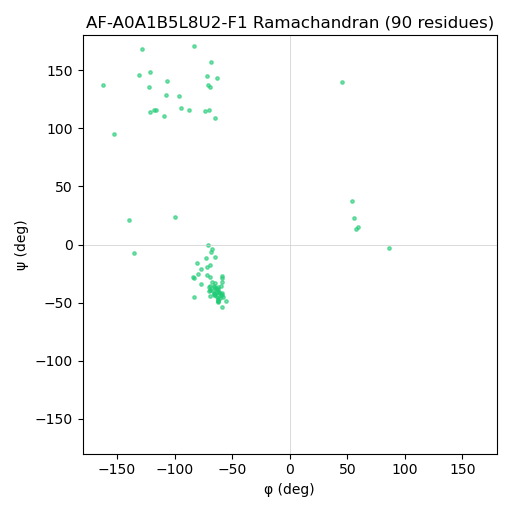.483 1.00 53.62 90 ALA A CA 1
ATOM 691 C C . ALA A 1 90 ? 11.508 -15.679 2.585 1.00 53.62 90 ALA A C 1
ATOM 693 O O . ALA A 1 90 ? 12.430 -14.985 3.018 1.00 53.62 90 ALA A O 1
ATOM 694 N N . HIS A 1 91 ? 11.305 -16.932 3.012 1.00 43.16 91 HIS A N 1
ATOM 695 C CA . HIS A 1 91 ? 12.078 -17.597 4.072 1.00 43.16 91 HIS A CA 1
ATOM 696 C C . HIS A 1 91 ? 13.180 -18.558 3.564 1.00 43.16 91 HIS A C 1
ATOM 698 O O . HIS A 1 91 ? 13.567 -19.480 4.282 1.00 43.16 91 HIS A O 1
ATOM 704 N N . LYS A 1 92 ? 13.684 -18.385 2.333 1.00 40.62 92 LYS A N 1
ATOM 705 C CA . LYS A 1 92 ? 14.815 -19.179 1.806 1.00 40.62 92 LYS A CA 1
ATOM 706 C C . LYS A 1 92 ? 16.185 -18.551 2.026 1.00 40.62 92 LYS A C 1
ATOM 708 O O . LYS A 1 92 ? 16.300 -17.307 1.994 1.00 40.62 92 LYS A O 1
#

Mean predicted aligned error: 9.05 Å

Foldseek 3Di:
DDDDPDPPVVVVLVVVLVVLLVLLLVLCVVVVVPDQKAFLVRSLVSVSDPPSDPVSVCSSQVVCVVLVQWDWDQDPVRTTIIGGDDNVVSVD

Sequence (92 aa):
MPASAAGSGADADAAKLAVWKEALYERCKEAGPGNDLFSQDDLLRLDVIPNKDLLLLARVVQSLSDDKLFITMREASGQVLWKWRDAQEAHK

Radius of gyration: 15.18 Å; Cα contacts (8 Å, |Δi|>4): 86; chains: 1; bounding box: 26×39×51 Å

Secondary structure (DSSP, 8-state):
-------TTHHHHHHHHHHHHHHHHHHHHHHTTT-SEEEHHHHHHTT-SGGG-HHHHHHHHHHHHHTTSEEEEE-TTS-EEEEE--HHHHT-

Organism: Ustilaginoidea virens (NCBI:txid1159556)

Nearest PDB structures (foldseek):
  4y66-assembly3_F  TM=6.632E-01  e=1.769E-02  Giardia duodenalis
  8j3g-assembly1_A  TM=6.144E-01  e=1.838E-01  Coptis chinensis
  7wjp-assembly1_A-2  TM=6.777E-01  e=7.681E-01  Listeria monocytogenes
  4e70-assembly1_B  TM=4.775E-01  e=4.279E-01  Linum nodiflorum
  3l09-assembly2_C  TM=6.429E-01  e=1.472E+00  Jannaschia sp. CCS1

pLDDT: mean 75.9, std 14.06, range [40.62, 88.31]

InterPro domains:
  IPR007832 RNA polymerase Rpc34 [PF05158] (15-92)

Solvent-accessible surface area (backbone atoms only — not comparable to full-atom values): 5414 Å² total; per-residue (Å²): 138,80,89,80,94,77,61,81,58,59,59,57,50,50,56,52,40,51,54,44,35,51,51,45,51,50,54,48,56,73,50,36,92,83,46,54,67,37,38,66,67,51,57,50,66,69,63,59,47,72,93,58,38,63,70,59,46,50,52,33,52,47,54,33,33,74,69,50,30,28,44,83,42,71,47,95,87,70,48,58,34,34,32,65,48,57,66,80,67,57,73,113